Protein 6GN5 (pdb70)

Organism: Homo sapiens (NCBI:txid9606)

Foldseek 3Di:
DDPAAAWQFWDKFLAFLQVCCCPVHPDPVVVLCVVQQKAPDDKDDFDADDVQKTKMKWIKGQDCDPQFDRIWIKMKIKIWDNPADPRAKTKIKIKMQTDGGVCSQFKIKIKIWMWGGDDNRMIIIIIGMDIDTPHDDDDPVNVVVVVVVVVVVNVSSVVVVVSSNVVSCVVPPD

Solvent-accessible surface area: 10307 Å² total

InterPro domains:
  IPR004182 GRAM domain [PF02893] (72-176)
  IPR004182 GRAM domain [SM00568] (69-136)
  IPR011993 PH-like domain superfamily [G3DSA:2.30.29.30] (67-176)
  IPR031968 VASt domain [PF16016] (330-476)
  IPR031968 VASt domain [PS51778] (326-497)
  IPR051482 Cholesterol transport domain-containing protein [PTHR23319] (31-648)

Nearest PDB structures (foldseek):
  6gn5-assembly1_A  TM=1.006E+00  e=2.693E-31  Homo sapiens
  7azn-assembly1_A  TM=9.805E-01  e=1.374E-25  Mus musculus
  8axw-assembly1_A  TM=9.618E-01  e=3.777E-24  Mus musculus
  6gqf-assembly4_D  TM=9.276E-01  e=1.163E-16  Mus musculus
  6gqf-assembly3_C  TM=9.211E-01  e=2.554E-16  Mus musculus

B-factor: mean 24.44, std 9.9, range [10.21, 67.09]

Secondary structure (DSSP, 8-state):
--SSSEEEEEEEESS-S---HHHHSS----HHHHHTTEES---PPPEE-TTS-EEE--EEEEEEETTTEEEEEEEEEEEE-TT-BTTTEEEEEEEEEESSSTTTTTEEEEEEEEEEEEETTEEEEEEEEEEEESS---HHHHHHHHHHHHHHHHHHHHHHHHHHHHHHHHHHH-

Radius of gyration: 16.69 Å; Cα contacts (8 Å, |Δi|>4): 371; chains: 1; bounding box: 36×33×44 Å

Structure (mmCIF, N/CA/C/O backbone):
data_6GN5
#
_entry.id   6GN5
#
_cell.length_a   31.320
_cell.length_b   73.850
_cell.length_c   45.340
_cell.angle_alpha   90.000
_cell.angle_beta   99.310
_cell.angle_gamma   90.000
#
_symmetry.space_group_name_H-M   'P 1 21 1'
#
loop_
_entity.id
_entity.type
_entity.pdbx_description
1 polymer 'GRAM domain-containing protein 1C'
2 non-polymer (4S)-2-METHYL-2,4-PENTANEDIOL
3 water water
#
loop_
_atom_site.group_PDB
_atom_site.id
_atom_site.type_symbol
_atom_site.label_atom_id
_atom_site.label_alt_id
_atom_site.label_comp_id
_atom_site.label_asym_id
_atom_site.label_entity_id
_atom_site.label_seq_id
_atom_site.pdbx_PDB_ins_code
_atom_site.Cartn_x
_atom_site.Cartn_y
_atom_site.Cartn_z
_atom_site.occupancy
_atom_site.B_iso_or_equiv
_atom_site.auth_seq_id
_atom_site.auth_comp_id
_atom_site.auth_asym_id
_atom_site.auth_atom_id
_atom_site.pdbx_PDB_model_num
ATOM 1 N N . LYS A 1 11 ? 16.601 20.996 33.533 1.00 45.40 323 LYS A N 1
ATOM 2 C CA . LYS A 1 11 ? 15.577 20.013 33.202 1.00 46.39 323 LYS A CA 1
ATOM 3 C C . LYS A 1 11 ? 14.798 20.422 31.960 1.00 50.36 323 LYS A C 1
ATOM 4 O O . LYS A 1 11 ? 14.730 21.600 31.606 1.00 54.06 323 LYS A O 1
ATOM 10 N N . ASP A 1 12 ? 14.226 19.429 31.291 1.00 46.74 324 ASP A N 1
ATOM 11 C CA . ASP A 1 12 ? 13.189 19.641 30.296 1.00 46.28 324 ASP A CA 1
ATOM 12 C C . ASP A 1 12 ? 12.029 18.707 30.619 1.00 44.49 324 ASP A C 1
ATOM 13 O O . ASP A 1 12 ? 12.049 17.980 31.617 1.00 44.73 324 ASP A O 1
ATOM 18 N N . LEU A 1 13 ? 11.008 18.726 29.768 1.00 48.84 325 LEU A N 1
ATOM 19 C CA . LEU A 1 13 ? 9.800 17.975 30.076 1.00 43.73 325 LEU A CA 1
ATOM 20 C C . LEU A 1 13 ? 10.030 16.468 30.031 1.00 44.92 325 LEU A C 1
ATOM 21 O O . LEU A 1 13 ? 9.224 15.708 30.581 1.00 43.93 325 LEU A O 1
ATOM 26 N N . HIS A 1 14 ? 11.130 16.023 29.421 1.00 36.27 326 HIS A N 1
ATOM 27 C CA . HIS A 1 14 ? 11.429 14.602 29.328 1.00 30.86 326 HIS A CA 1
ATOM 28 C C . HIS A 1 14 ? 12.158 14.065 30.558 1.00 34.85 326 HIS A C 1
ATOM 29 O O . HIS A 1 14 ? 11.908 12.928 30.972 1.00 38.40 326 HIS A O 1
ATOM 36 N N . GLY A 1 15 ? 13.045 14.850 31.160 1.00 31.34 327 GLY A N 1
ATOM 37 C CA . GLY A 1 15 ? 13.747 14.390 32.345 1.00 35.35 327 GLY A CA 1
ATOM 38 C C . GLY A 1 15 ? 14.871 15.340 32.711 1.00 37.87 327 GLY A C 1
ATOM 39 O O . GLY A 1 15 ? 14.861 16.512 32.326 1.00 38.25 327 GLY A O 1
ATOM 40 N N . ARG A 1 16 ? 15.840 14.817 33.462 1.00 23.00 328 ARG A N 1
ATOM 41 C CA . ARG A 1 16 ? 16.969 15.644 33.853 1.00 24.35 328 ARG A CA 1
ATOM 42 C C . ARG A 1 16 ? 17.842 15.903 32.640 1.00 23.25 328 ARG A C 1
ATOM 43 O O . ARG A 1 16 ? 18.217 14.970 31.924 1.00 21.22 328 ARG A O 1
ATOM 51 N N . LEU A 1 17 ? 18.161 17.170 32.408 1.00 21.16 329 LEU A N 1
ATOM 52 C CA . LEU A 1 17 ? 18.990 17.580 31.289 1.00 19.91 329 LEU A CA 1
ATOM 53 C C . LEU A 1 17 ? 20.435 17.493 31.758 1.00 27.00 329 LEU A C 1
ATOM 54 O O . LEU A 1 17 ? 20.844 18.221 32.667 1.00 28.66 329 LEU A O 1
ATOM 59 N N . PHE A 1 18 ? 21.196 16.569 31.181 1.00 16.20 330 PHE A N 1
ATOM 60 C CA . PHE A 1 18 ? 22.583 16.399 31.588 1.00 18.79 330 PHE A CA 1
ATOM 61 C C . PHE A 1 18 ? 23.568 17.107 30.670 1.00 18.68 330 PHE A C 1
ATOM 62 O O . PHE A 1 18 ? 24.630 17.542 31.134 1.00 18.42 330 PHE A O 1
ATOM 70 N N . ILE A 1 19 ? 23.250 17.228 29.382 1.00 16.58 331 ILE A N 1
ATOM 71 C CA . ILE A 1 19 ? 24.122 17.870 28.407 1.00 15.32 331 ILE A CA 1
ATOM 72 C C . ILE A 1 19 ? 23.274 18.800 27.559 1.00 15.51 331 ILE A C 1
ATOM 73 O O . ILE A 1 19 ? 22.193 18.420 27.093 1.00 14.97 331 ILE A O 1
ATOM 78 N N . ASN A 1 20 ? 23.769 20.024 27.355 1.00 15.33 332 ASN A N 1
ATOM 79 C CA . ASN A 1 20 ? 23.149 20.970 26.436 1.00 15.25 332 ASN A CA 1
ATOM 80 C C . ASN A 1 20 ? 24.280 21.901 26.008 1.00 18.54 332 ASN A C 1
ATOM 81 O O . ASN A 1 20 ? 24.518 22.935 26.635 1.00 19.63 332 ASN A O 1
ATOM 86 N N . ARG A 1 21 ? 25.002 21.496 24.967 1.00 14.80 333 ARG A N 1
ATOM 87 C CA . ARG A 1 21 ? 26.272 22.136 24.673 1.00 14.70 333 ARG A CA 1
ATOM 88 C C . ARG A 1 21 ? 26.525 22.162 23.172 1.00 16.48 333 ARG A C 1
ATOM 89 O O . ARG A 1 21 ? 26.245 21.185 22.464 1.00 15.92 333 ARG A O 1
ATOM 97 N N . ILE A 1 22 ? 27.074 23.286 22.701 1.00 15.25 334 ILE A N 1
ATOM 98 C CA . ILE A 1 22 ? 27.573 23.421 21.334 1.00 15.84 334 ILE A CA 1
ATOM 99 C C . ILE A 1 22 ? 28.948 22.774 21.234 1.00 16.07 334 ILE A C 1
ATOM 100 O O . ILE A 1 22 ? 29.849 23.062 22.037 1.00 17.09 334 ILE A O 1
ATOM 105 N N . PHE A 1 23 ? 29.116 21.894 20.245 1.00 14.21 335 PHE A N 1
ATOM 106 C CA . PHE A 1 23 ? 30.392 21.270 19.939 1.00 16.31 335 PHE A CA 1
ATOM 107 C C . PHE A 1 23 ? 30.773 21.603 18.509 1.00 15.20 335 PHE A C 1
ATOM 108 O O . PHE A 1 23 ? 29.921 21.587 17.611 1.00 15.57 335 PHE A O 1
ATOM 116 N N . HIS A 1 24 ? 32.061 21.870 18.288 1.00 16.07 336 HIS A N 1
ATOM 117 C CA . HIS A 1 24 ? 32.568 22.143 16.942 1.00 16.17 336 HIS A CA 1
ATOM 118 C C . HIS A 1 24 ? 32.852 20.832 16.202 1.00 16.77 336 HIS A C 1
ATOM 119 O O . HIS A 1 24 ? 33.956 20.545 15.735 1.00 16.72 336 HIS A O 1
ATOM 126 N N . ILE A 1 25 ? 31.798 20.024 16.128 1.00 15.79 337 ILE A N 1
ATOM 127 C CA . ILE A 1 25 ? 31.759 18.750 15.424 1.00 15.38 337 ILE A CA 1
ATOM 128 C C . ILE A 1 25 ? 30.479 18.796 14.598 1.00 13.51 337 ILE A C 1
ATOM 129 O O . ILE A 1 25 ? 29.454 19.281 15.087 1.00 15.07 337 ILE A O 1
ATOM 134 N N . SER A 1 26 ? 30.520 18.329 13.354 1.00 15.65 338 SER A N 1
ATOM 135 C CA . SER A 1 26 ? 29.299 18.374 12.556 1.00 15.11 338 SER A CA 1
ATOM 136 C C . SER A 1 26 ? 28.241 17.435 13.131 1.00 14.68 338 SER A C 1
ATOM 137 O O . SER A 1 26 ? 28.544 1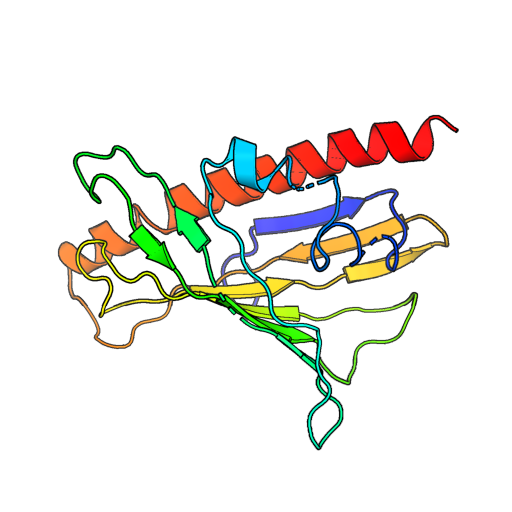6.471 13.841 1.00 15.07 338 SER A O 1
ATOM 140 N N . ALA A 1 27 ? 26.977 17.735 12.821 1.00 14.66 339 ALA A N 1
ATOM 141 C CA . ALA A 1 27 ? 25.891 16.862 13.270 1.00 14.45 339 ALA A CA 1
ATOM 142 C C . ALA A 1 27 ? 26.103 15.412 12.838 1.00 15.33 339 ALA A C 1
ATOM 143 O O . ALA A 1 27 ? 25.904 14.481 13.638 1.00 14.26 339 ALA A O 1
ATOM 145 N N . ASP A 1 28 ? 26.484 15.195 11.569 1.00 15.36 340 ASP A N 1
ATOM 146 C CA . ASP A 1 28 ? 26.689 13.828 11.082 1.00 15.32 340 ASP A CA 1
ATOM 147 C C . ASP A 1 28 ? 27.849 13.153 11.802 1.00 15.75 340 ASP A C 1
ATOM 148 O O . ASP A 1 28 ? 27.786 11.958 12.129 1.00 15.90 340 ASP A O 1
ATOM 153 N N . ARG A 1 29 ? 28.937 13.886 12.036 1.00 13.64 341 ARG A N 1
ATOM 154 C CA A ARG A 1 29 ? 30.060 13.293 12.750 0.58 14.07 341 ARG A CA 1
ATOM 155 C CA B ARG A 1 29 ? 30.065 13.307 12.755 0.42 14.11 341 ARG A CA 1
ATOM 156 C C . ARG A 1 29 ? 29.686 12.966 14.193 1.00 13.93 341 ARG A C 1
ATOM 157 O O . ARG A 1 29 ? 30.121 11.943 14.730 1.00 14.99 341 ARG A O 1
ATOM 180 N N . PHE A 1 31 ? 26.718 12.080 15.285 1.00 13.28 343 PHE A N 1
ATOM 181 C CA . PHE A 1 31 ? 25.979 10.821 15.253 1.00 13.44 343 PHE A CA 1
ATOM 182 C C . PHE A 1 31 ? 26.922 9.639 15.123 1.00 13.33 343 PHE A C 1
ATOM 183 O O . PHE A 1 31 ? 26.756 8.629 15.821 1.00 14.32 343 PHE A O 1
ATOM 191 N N . GLU A 1 32 ? 27.906 9.744 14.236 1.00 14.19 344 GLU A N 1
ATOM 192 C CA A GLU A 1 32 ? 28.858 8.653 14.046 0.55 15.06 344 GLU A CA 1
ATOM 193 C CA B GLU A 1 32 ? 28.849 8.647 14.050 0.45 15.09 344 GLU A CA 1
ATOM 194 C C . GLU A 1 32 ? 29.641 8.373 15.321 1.00 14.03 344 GLU A C 1
ATOM 195 O O . GLU A 1 32 ? 29.891 7.208 15.665 1.00 15.85 344 GLU A O 1
ATOM 206 N N . LEU A 1 33 ? 30.057 9.427 16.029 1.00 13.16 345 LEU A N 1
ATOM 207 C CA . LEU A 1 33 ? 30.832 9.235 17.250 1.00 14.15 345 LEU A CA 1
ATOM 208 C C . LEU A 1 33 ? 30.038 8.439 18.274 1.00 13.52 345 LEU A C 1
ATOM 209 O O . LEU A 1 33 ? 30.566 7.524 18.916 1.00 14.34 345 LEU A O 1
ATOM 214 N N . LEU A 1 34 ? 28.765 8.794 18.467 1.00 13.39 346 LEU A N 1
ATOM 215 C CA . LEU A 1 34 ? 28.009 8.245 19.587 1.00 13.67 346 LEU A CA 1
ATOM 216 C C . LEU A 1 34 ? 27.232 6.978 19.259 1.00 14.06 346 LEU A C 1
ATOM 217 O O . LEU A 1 34 ? 26.958 6.189 20.178 1.00 15.20 346 LEU A O 1
ATOM 222 N N . PHE A 1 35 ? 26.863 6.768 17.990 1.00 12.60 347 PHE A N 1
ATOM 223 C CA . PHE A 1 35 ? 25.849 5.777 17.630 1.00 13.96 347 PHE A CA 1
ATOM 224 C C . PHE A 1 35 ? 26.342 4.768 16.600 1.00 15.16 347 PHE A C 1
ATOM 225 O O . PHE A 1 35 ? 25.534 4.073 15.981 1.00 15.10 347 PHE A O 1
ATOM 233 N N . THR A 1 36 ? 27.654 4.682 16.394 1.00 14.97 348 THR A N 1
ATOM 234 C CA . THR A 1 36 ? 28.261 3.609 15.623 1.00 16.80 348 THR A CA 1
ATOM 235 C C . THR A 1 36 ? 29.419 3.075 16.453 1.00 17.77 348 THR A C 1
ATOM 236 O O . THR A 1 36 ? 29.728 3.600 17.526 1.00 19.88 348 THR A O 1
ATOM 240 N N . SER A 1 37 ? 30.079 2.033 15.950 1.00 19.59 349 SER A N 1
ATOM 241 C CA . SER A 1 37 ? 31.210 1.429 16.654 1.00 20.39 349 SER A CA 1
ATOM 242 C C . SER A 1 37 ? 32.493 2.213 16.365 1.00 20.84 349 SER A C 1
ATOM 243 O O . SER A 1 37 ? 33.442 1.726 15.750 1.00 23.01 349 SER A O 1
ATOM 246 N N . SER A 1 38 ? 32.497 3.460 16.821 1.00 17.85 350 SER A N 1
ATOM 247 C CA . SER A 1 38 ? 33.565 4.406 16.534 1.00 16.79 350 SER A CA 1
ATOM 248 C C . SER A 1 38 ? 34.759 4.192 17.466 1.00 14.88 350 SER A C 1
ATOM 249 O O . SER A 1 38 ? 34.657 3.585 18.540 1.00 15.85 350 SER A O 1
ATOM 252 N N . ARG A 1 39 ? 35.914 4.723 17.030 1.00 15.97 351 ARG A N 1
ATOM 253 C CA . ARG A 1 39 ? 37.086 4.777 17.896 1.00 15.92 351 ARG A CA 1
ATOM 254 C C . ARG A 1 39 ? 36.751 5.481 19.200 1.00 15.29 351 ARG A C 1
ATOM 255 O O . ARG A 1 39 ? 37.080 4.991 20.287 1.00 16.59 351 ARG A O 1
ATOM 263 N N . PHE A 1 40 ? 36.054 6.617 19.104 1.00 15.11 352 PHE A N 1
ATOM 264 C CA . PHE A 1 40 ? 35.650 7.359 20.290 1.00 15.42 352 PHE A CA 1
ATOM 265 C C . PHE A 1 40 ? 34.866 6.482 21.255 1.00 15.01 352 PHE A C 1
ATOM 266 O O . PHE A 1 40 ? 35.107 6.508 22.468 1.00 15.23 352 PHE A O 1
ATOM 287 N N . GLN A 1 42 ? 34.716 3.118 21.398 1.00 17.62 354 GLN A N 1
ATOM 288 C CA . GLN A 1 42 ? 35.548 2.045 21.930 1.00 18.31 354 GLN A CA 1
ATOM 289 C C . GLN A 1 42 ? 36.356 2.539 23.125 1.00 20.46 354 GLN A C 1
ATOM 290 O O . GLN A 1 42 ? 36.388 1.903 24.184 1.00 21.18 354 GLN A O 1
ATOM 296 N N . LYS A 1 43 ? 36.981 3.703 22.980 1.00 17.89 355 LYS A N 1
ATOM 297 C CA A LYS A 1 43 ? 37.780 4.246 24.070 0.45 18.29 355 LYS A CA 1
ATOM 298 C CA B LYS A 1 43 ? 37.781 4.275 24.058 0.55 18.31 355 LYS A CA 1
ATOM 299 C C . LYS A 1 43 ? 36.904 4.682 25.239 1.00 17.37 355 LYS A C 1
ATOM 300 O O . LYS A 1 43 ? 37.248 4.431 26.398 1.00 17.51 355 LYS A O 1
ATOM 311 N N . PHE A 1 44 ? 35.760 5.311 24.960 1.00 15.89 356 PHE A N 1
ATOM 312 C CA . PHE A 1 44 ? 34.890 5.773 26.036 1.00 17.07 356 PHE A CA 1
ATOM 313 C C . PHE A 1 44 ? 34.317 4.604 26.830 1.00 16.82 356 PHE A C 1
ATOM 314 O O . PHE A 1 44 ? 34.361 4.602 28.066 1.00 17.38 356 PHE A O 1
ATOM 322 N N . ALA A 1 45 ? 33.801 3.590 26.137 1.00 17.12 357 ALA A N 1
ATOM 323 C CA . ALA A 1 45 ? 33.236 2.438 26.838 1.00 19.20 357 ALA A CA 1
ATOM 324 C C . ALA A 1 45 ? 34.288 1.769 27.713 1.00 17.58 357 ALA A C 1
ATOM 325 O O . ALA A 1 45 ? 34.047 1.497 28.895 1.00 19.56 357 ALA A O 1
ATOM 327 N N . SER A 1 46 ? 35.482 1.529 27.155 1.00 18.60 358 SER A N 1
ATOM 328 C CA . SER A 1 46 ? 36.547 0.914 27.939 1.00 21.03 358 SER A CA 1
ATOM 329 C C . SER A 1 46 ? 36.889 1.746 29.172 1.00 21.56 358 SER A C 1
ATOM 330 O O . SER A 1 46 ? 37.110 1.199 30.258 1.00 22.08 358 SER A O 1
ATOM 333 N N . SER A 1 47 ? 36.925 3.075 29.030 1.00 18.89 359 SER A N 1
ATOM 334 C CA . SER A 1 47 ? 37.264 3.934 30.158 1.00 18.91 359 SER A CA 1
ATOM 335 C C . SER A 1 47 ? 36.210 3.894 31.256 1.00 19.95 359 SER A C 1
ATOM 336 O O . SER A 1 47 ? 36.530 4.168 32.418 1.00 22.82 359 SER A O 1
ATOM 339 N N . ARG A 1 48 ? 34.949 3.604 30.906 1.00 19.34 360 ARG A N 1
ATOM 340 C CA . ARG A 1 48 ? 33.867 3.452 31.874 1.00 21.37 360 ARG A CA 1
ATOM 341 C C . ARG A 1 48 ? 33.727 2.021 32.372 1.00 22.55 360 ARG A C 1
ATOM 342 O O . ARG A 1 48 ? 32.753 1.721 33.076 1.00 22.81 360 ARG A O 1
ATOM 350 N N . ASN A 1 49 ? 34.652 1.130 32.007 1.00 21.45 361 ASN A N 1
ATOM 351 C CA . ASN A 1 49 ? 34.597 -0.277 32.423 1.00 20.35 361 ASN A CA 1
ATOM 352 C C . ASN A 1 49 ? 33.341 -0.973 31.906 1.00 25.37 361 ASN A C 1
ATOM 353 O O . ASN A 1 49 ? 32.767 -1.830 32.58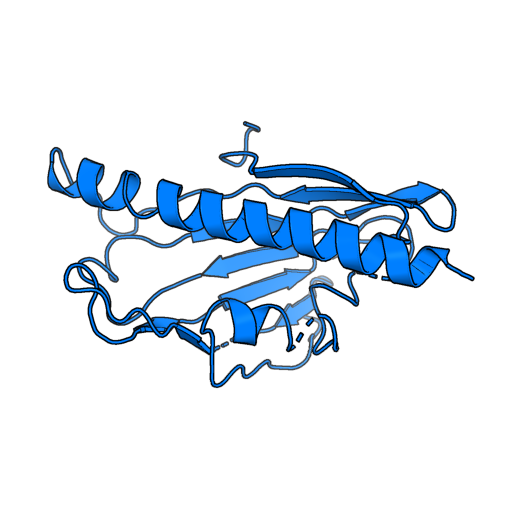1 1.00 26.43 361 ASN A O 1
ATOM 358 N N . ILE A 1 50 ? 32.909 -0.583 30.711 1.00 20.13 362 ILE A N 1
ATOM 359 C CA . ILE A 1 50 ? 31.862 -1.261 29.958 1.00 20.38 362 ILE A CA 1
ATOM 360 C C . ILE A 1 50 ? 32.560 -2.194 28.978 1.00 22.83 362 ILE A C 1
ATOM 361 O O . ILE A 1 50 ? 33.395 -1.750 28.179 1.00 24.94 362 ILE A O 1
ATOM 366 N N . ILE A 1 51 ? 32.247 -3.492 29.048 1.00 21.05 363 ILE A N 1
ATOM 367 C CA . ILE A 1 51 ? 32.941 -4.524 28.286 1.00 20.41 363 ILE A CA 1
ATOM 368 C C . ILE A 1 51 ? 31.929 -5.360 27.510 1.00 19.17 363 ILE A C 1
ATOM 369 O O . ILE A 1 51 ? 30.729 -5.329 27.778 1.00 17.66 363 ILE A O 1
ATOM 374 N N . ASP A 1 52 ? 32.439 -6.136 26.548 1.00 19.26 364 ASP A N 1
ATOM 375 C CA . ASP A 1 52 ? 31.632 -7.061 25.751 1.00 18.43 364 ASP A CA 1
ATOM 376 C C . ASP A 1 52 ? 30.482 -6.353 25.037 1.00 19.65 364 ASP A C 1
ATOM 377 O O . ASP A 1 52 ? 29.350 -6.839 25.005 1.00 19.25 364 ASP A O 1
ATOM 382 N N . VAL A 1 53 ? 30.780 -5.193 24.447 1.00 19.16 365 VAL A N 1
ATOM 383 C CA . VAL A 1 53 ? 29.749 -4.449 23.729 1.00 21.06 365 VAL A CA 1
ATOM 384 C C . VAL A 1 53 ? 29.399 -5.177 22.440 1.00 19.68 365 VAL A C 1
ATOM 385 O O . VAL A 1 53 ? 30.279 -5.504 21.630 1.00 20.82 365 VAL A O 1
ATOM 389 N N . VAL A 1 54 ? 28.113 -5.429 22.240 1.00 18.57 366 VAL A N 1
ATOM 390 C CA . VAL A 1 54 ? 27.588 -6.047 21.030 1.00 17.04 366 VAL A CA 1
ATOM 391 C C . VAL A 1 54 ? 26.406 -5.213 20.567 1.00 18.66 366 VAL A C 1
ATOM 392 O O . VAL A 1 54 ? 25.504 -4.924 21.358 1.00 18.42 366 VAL A O 1
ATOM 396 N N . SER A 1 55 ? 26.394 -4.841 19.290 1.00 21.58 367 SER A N 1
ATOM 397 C CA . SER A 1 55 ? 25.311 -4.038 18.737 1.00 22.16 367 SER A CA 1
ATOM 398 C C . SER A 1 55 ? 24.779 -4.702 17.476 1.00 26.68 367 SER A C 1
ATOM 399 O O . SER A 1 55 ? 25.561 -5.198 16.655 1.00 27.71 367 SER A O 1
ATOM 402 N N . THR A 1 56 ? 23.454 -4.743 17.336 1.00 24.35 368 THR A N 1
ATOM 403 C CA . THR A 1 56 ? 22.851 -5.123 16.065 1.00 24.70 368 THR A CA 1
ATOM 404 C C . THR A 1 56 ? 22.934 -3.944 15.098 1.00 22.65 368 THR A C 1
ATOM 405 O O . THR A 1 56 ? 23.141 -2.801 15.512 1.00 21.24 368 THR A O 1
ATOM 409 N N . PRO A 1 57 ? 22.812 -4.187 13.797 1.00 23.45 369 PRO A N 1
ATOM 410 C CA . PRO A 1 57 ? 22.856 -3.073 12.850 1.00 21.91 369 PRO A CA 1
ATOM 411 C C . PRO A 1 57 ? 21.618 -2.208 13.001 1.00 18.04 369 PRO A C 1
ATOM 412 O O . PRO A 1 57 ? 20.531 -2.695 13.328 1.00 22.24 369 PRO A O 1
ATOM 416 N N . TRP A 1 58 ? 21.787 -0.915 12.742 1.00 18.87 370 TRP A N 1
ATOM 417 C CA . TRP A 1 58 ? 20.627 -0.039 12.639 1.00 19.01 370 TRP A CA 1
ATOM 418 C C . TRP A 1 58 ? 19.733 -0.554 11.519 1.00 22.21 370 TRP A C 1
ATOM 419 O O . TRP A 1 58 ? 20.176 -0.668 10.370 1.00 20.78 370 TRP A O 1
ATOM 430 N N . THR A 1 59 ? 18.480 -0.850 11.848 1.00 19.42 371 THR A N 1
ATOM 431 C CA . THR A 1 59 ? 17.571 -1.532 10.935 1.00 22.52 371 THR A CA 1
ATOM 432 C C . THR A 1 59 ? 16.255 -0.776 10.861 1.00 21.62 371 THR A C 1
ATOM 433 O O . THR A 1 59 ? 15.647 -0.472 11.894 1.00 22.71 371 THR A O 1
ATOM 437 N N . ALA A 1 60 ? 15.807 -0.492 9.644 1.00 21.98 372 ALA A N 1
ATOM 438 C CA . ALA A 1 60 ? 14.552 0.220 9.462 1.00 21.13 372 ALA A CA 1
ATOM 439 C C . ALA A 1 60 ? 13.366 -0.676 9.786 1.00 26.65 372 ALA A C 1
ATOM 440 O O . ALA A 1 60 ? 13.355 -1.871 9.469 1.00 30.88 372 ALA A O 1
ATOM 442 N N . GLU A 1 61 ? 12.365 -0.093 10.424 1.00 26.29 373 GLU A N 1
ATOM 443 C CA . GLU A 1 61 ? 11.075 -0.739 10.585 1.00 29.22 373 GLU A CA 1
ATOM 444 C C . GLU A 1 61 ? 10.036 -0.038 9.717 1.00 34.56 373 GLU A C 1
ATOM 445 O O . GLU A 1 61 ? 10.310 0.979 9.071 1.00 33.21 373 GLU A O 1
ATOM 451 N N A LEU A 1 62 ? 8.859 -0.662 9.679 0.44 35.84 374 LEU A N 1
ATOM 452 N N B LEU A 1 62 ? 8.810 -0.566 9.722 0.56 35.84 374 LEU A N 1
ATOM 453 C CA A LEU A 1 62 ? 7.694 -0.073 9.043 0.44 40.23 374 LEU A CA 1
ATOM 454 C CA B LEU A 1 62 ? 7.818 -0.191 8.710 0.56 39.66 374 LEU A CA 1
ATOM 455 C C A LEU A 1 62 ? 7.343 1.222 9.754 0.44 37.52 374 LEU A C 1
ATOM 456 C C B LEU A 1 62 ? 7.614 1.322 8.587 0.56 38.16 374 LEU A C 1
ATOM 457 O O A LEU A 1 62 ? 7.199 1.257 10.978 0.44 40.31 374 LEU A O 1
ATOM 458 O O B LEU A 1 62 ? 7.610 1.867 7.477 0.56 39.14 374 LEU A O 1
ATOM 467 N N A GLY A 1 63 ? 7.202 2.292 8.978 0.44 36.85 375 GLY A N 1
ATOM 468 N N B GLY A 1 63 ? 7.436 2.019 9.710 0.56 35.49 375 GLY A N 1
ATOM 469 C CA A GLY A 1 63 ? 7.039 3.625 9.502 0.44 38.87 375 GLY A CA 1
ATOM 470 C CA B GLY A 1 63 ? 7.087 3.433 9.652 0.56 38.92 375 GLY A CA 1
ATOM 471 C C A GLY A 1 63 ? 8.259 4.496 9.304 0.44 33.98 375 GLY A C 1
ATOM 472 C C B GLY A 1 63 ? 8.222 4.395 9.347 0.56 34.04 375 GLY A C 1
ATOM 473 O O A GLY A 1 63 ? 8.120 5.717 9.171 0.44 34.97 375 GLY A O 1
ATOM 474 O O B GLY A 1 63 ? 7.977 5.593 9.185 0.56 35.30 375 GLY A O 1
ATOM 475 N N . GLY A 1 64 ? 9.453 3.903 9.275 1.00 29.16 376 GLY A N 1
ATOM 476 C CA . GLY A 1 64 ? 10.634 4.690 8.992 1.00 24.17 376 GLY A CA 1
ATOM 477 C C . GLY A 1 64 ? 11.579 4.916 10.158 1.00 20.85 376 GLY A C 1
ATOM 478 O O . GLY A 1 64 ? 12.671 5.459 9.939 1.00 22.32 376 GLY A O 1
ATOM 479 N N . ASP A 1 65 ? 11.207 4.547 11.378 1.00 20.06 377 ASP A N 1
ATOM 480 C CA . ASP A 1 65 ? 12.190 4.596 12.448 1.00 16.96 377 ASP A CA 1
ATOM 481 C C . ASP A 1 65 ? 13.248 3.528 12.201 1.00 19.16 377 ASP A C 1
ATOM 482 O O . ASP A 1 65 ? 13.019 2.542 11.490 1.00 18.39 377 ASP A O 1
ATOM 487 N N . GLN A 1 66 ? 14.434 3.739 12.763 1.00 13.99 378 GLN A N 1
ATOM 488 C CA . GLN A 1 66 ? 15.498 2.747 12.689 1.00 15.95 378 GLN A CA 1
ATOM 489 C C . GLN A 1 66 ? 15.829 2.284 14.100 1.00 13.99 378 GLN A C 1
ATOM 490 O O . GLN A 1 66 ? 15.868 3.095 15.024 1.00 15.66 378 GLN A O 1
ATOM 496 N N . LEU A 1 67 ? 16.030 0.982 14.272 1.00 15.02 379 LEU A N 1
ATOM 497 C CA . LEU A 1 67 ? 16.190 0.394 15.595 1.00 15.38 379 LEU A CA 1
ATOM 498 C C . LEU A 1 67 ? 17.507 -0.352 15.682 1.00 17.02 379 LEU A C 1
ATOM 499 O O . LEU A 1 67 ? 17.981 -0.915 14.696 1.00 17.59 379 LEU A O 1
ATOM 504 N N . ARG A 1 68 ? 18.094 -0.379 16.876 1.00 15.48 380 ARG A N 1
ATOM 505 C CA . ARG A 1 68 ? 19.119 -1.373 17.148 1.00 18.08 380 ARG A CA 1
ATOM 506 C C . ARG A 1 68 ? 19.134 -1.686 18.632 1.00 19.23 380 ARG A C 1
ATOM 507 O O . ARG A 1 68 ? 18.628 -0.925 19.461 1.00 18.00 380 ARG A O 1
ATOM 515 N N . THR A 1 69 ? 19.694 -2.841 18.947 1.00 19.85 381 THR A N 1
ATOM 516 C CA . THR A 1 69 ? 19.825 -3.306 20.316 1.00 19.48 381 THR A CA 1
ATOM 517 C C . THR A 1 69 ? 21.304 -3.463 20.626 1.00 18.11 381 THR A C 1
ATOM 518 O O . THR A 1 69 ? 22.077 -3.947 19.788 1.00 21.54 381 THR A O 1
ATOM 530 N N . THR A 1 71 ? 23.949 -4.911 23.786 1.00 16.42 383 THR A N 1
ATOM 531 C CA . THR A 1 71 ? 24.170 -5.500 25.096 1.00 17.62 383 THR A CA 1
ATOM 532 C C . THR A 1 71 ? 25.614 -5.261 25.503 1.00 15.28 383 THR A C 1
ATOM 533 O O . THR A 1 71 ? 26.499 -5.087 24.656 1.00 15.30 383 THR A O 1
ATOM 537 N N . TYR A 1 72 ? 25.842 -5.217 26.808 1.00 15.70 384 TYR A N 1
ATOM 538 C CA . TYR A 1 72 ? 27.185 -5.037 27.337 1.00 15.73 384 TYR A CA 1
ATOM 539 C C . TYR A 1 72 ? 27.171 -5.428 28.804 1.00 15.46 384 TYR A C 1
ATOM 540 O O . TYR A 1 72 ? 26.112 -5.667 29.393 1.00 15.13 384 TYR A O 1
ATOM 549 N N . THR A 1 73 ? 28.364 -5.510 29.383 1.00 16.66 385 THR A N 1
ATOM 550 C CA . THR A 1 73 ? 28.538 -5.783 30.800 1.00 15.59 385 THR A CA 1
ATOM 551 C C . THR A 1 73 ? 29.218 -4.589 31.446 1.00 17.08 385 THR A C 1
ATOM 552 O O . THR A 1 73 ? 30.246 -4.118 30.953 1.00 18.00 385 THR A O 1
ATOM 556 N N . ILE A 1 74 ? 28.639 -4.093 32.533 1.00 16.98 386 ILE A N 1
ATOM 557 C CA . ILE A 1 74 ? 29.208 -2.986 33.292 1.00 18.81 386 ILE A CA 1
ATOM 558 C C . ILE A 1 74 ? 29.963 -3.580 34.470 1.00 21.94 386 ILE A C 1
ATOM 559 O O . ILE A 1 74 ? 29.363 -4.241 35.326 1.00 20.20 386 ILE A O 1
ATOM 564 N N . VAL A 1 75 ? 31.271 -3.346 34.526 1.00 21.40 387 VAL A N 1
ATOM 565 C CA . VAL A 1 75 ? 32.094 -3.837 35.627 1.00 24.41 387 VAL A CA 1
ATOM 566 C C . VAL A 1 75 ? 32.019 -2.806 36.744 1.00 26.71 387 VAL A C 1
ATOM 567 O O . VAL A 1 75 ? 32.505 -1.682 36.601 1.00 35.43 387 VAL A O 1
ATOM 571 N N . LEU A 1 76 ? 31.401 -3.190 37.856 1.00 25.96 388 LEU A N 1
ATOM 572 C CA . LEU A 1 76 ? 31.085 -2.287 38.952 1.00 27.79 388 LEU A CA 1
ATOM 573 C C . LEU A 1 76 ? 32.076 -2.377 40.103 1.00 35.06 388 LEU A C 1
ATOM 574 O O . LEU A 1 76 ? 32.442 -1.345 40.673 1.00 38.00 388 LEU A O 1
ATOM 579 N N . ASN A 1 77 ? 32.507 -3.590 40.461 1.00 33.95 389 ASN A N 1
ATOM 580 C CA . ASN A 1 77 ? 33.415 -3.808 41.595 1.00 37.30 389 ASN A CA 1
ATOM 581 C C . ASN A 1 77 ? 32.924 -3.103 42.858 1.00 45.28 389 ASN A C 1
ATOM 582 O O . ASN A 1 77 ? 33.718 -2.656 43.689 1.00 48.50 389 ASN A O 1
ATOM 587 N N . SER A 1 78 ? 31.609 -2.997 43.008 1.00 39.48 390 SER A N 1
ATOM 588 C CA . SER A 1 78 ? 31.041 -2.217 44.088 1.00 42.80 390 SER A CA 1
ATOM 589 C C . SER A 1 78 ? 30.463 -3.129 45.159 1.00 52.87 390 SER A C 1
ATOM 590 O O . SER A 1 78 ? 29.877 -4.171 44.840 1.00 51.31 390 SER A O 1
ATOM 593 N N . PRO A 1 79 ? 30.625 -2.777 46.436 1.00 59.80 391 PRO A N 1
ATOM 594 C CA . PRO A 1 79 ? 29.964 -3.552 47.494 1.00 58.01 391 PRO A CA 1
ATOM 595 C C . PRO A 1 79 ? 28.477 -3.278 47.585 1.00 57.20 391 PRO A C 1
ATOM 596 O O . PRO A 1 79 ? 27.759 -4.046 48.238 1.00 57.31 391 PRO A O 1
ATOM 600 N N . LEU A 1 80 ? 27.996 -2.210 46.949 1.00 51.89 392 LEU A N 1
ATOM 601 C CA . LEU A 1 80 ? 26.581 -1.866 46.939 1.00 54.89 392 LEU A CA 1
ATOM 602 C C . LEU A 1 80 ? 25.827 -2.549 45.803 1.00 48.43 392 LEU A C 1
ATOM 603 O O . LEU A 1 80 ? 24.712 -3.042 46.010 1.00 52.45 392 LEU A O 1
ATOM 608 N N . THR A 1 81 ? 26.415 -2.599 44.606 1.00 51.70 393 THR A N 1
ATOM 609 C CA . THR A 1 81 ? 25.717 -3.089 43.425 1.00 41.65 393 THR A CA 1
ATOM 610 C C . THR A 1 81 ? 26.267 -4.395 42.869 1.00 40.72 393 THR A C 1
ATOM 611 O O . THR A 1 81 ? 25.620 -4.990 41.998 1.00 32.15 393 THR A O 1
ATOM 615 N N . GLY A 1 82 ? 27.424 -4.853 43.332 1.00 34.98 394 GLY A N 1
ATOM 616 C CA . GLY A 1 82 ? 27.967 -6.139 42.937 1.00 34.00 394 GLY A CA 1
ATOM 617 C C . GLY A 1 82 ? 29.191 -5.995 42.047 1.00 27.70 394 GLY A C 1
ATOM 618 O O . GLY A 1 82 ? 29.641 -4.896 41.719 1.00 33.07 394 GLY A O 1
ATOM 619 N N . LYS A 1 83 ? 29.724 -7.158 41.657 1.00 28.76 395 LYS A N 1
ATOM 620 C CA . LYS A 1 83 ? 30.932 -7.204 40.839 1.00 29.56 395 LYS A CA 1
ATOM 621 C C . LYS A 1 83 ? 30.679 -6.633 39.449 1.00 27.80 395 LYS A C 1
ATOM 622 O O . LYS A 1 83 ? 31.461 -5.815 38.951 1.00 29.85 395 LYS A O 1
ATOM 628 N N . CYS A 1 84 ? 29.598 -7.061 38.802 1.00 24.49 396 CYS A N 1
ATOM 629 C CA A CYS A 1 84 ? 29.268 -6.626 37.451 0.37 23.22 396 CYS A CA 1
ATOM 630 C CA B CYS A 1 84 ? 29.250 -6.520 37.499 0.63 23.23 396 CYS A CA 1
ATOM 631 C C . CYS A 1 84 ? 27.764 -6.725 37.259 1.00 20.80 396 CYS A C 1
ATOM 632 O O . CYS A 1 84 ? 27.059 -7.356 38.051 1.00 22.19 396 CYS A O 1
ATOM 637 N N . THR A 1 85 ? 27.286 -6.150 36.159 1.00 18.18 397 THR A N 1
ATOM 638 C CA . THR A 1 85 ? 25.914 -6.383 35.737 1.00 16.71 397 THR A CA 1
ATOM 639 C C . THR A 1 85 ? 25.846 -6.415 34.223 1.00 17.41 397 THR A C 1
ATOM 640 O O . THR A 1 85 ? 26.474 -5.592 33.547 1.00 18.77 397 THR A O 1
ATOM 644 N N . ALA A 1 86 ? 25.067 -7.353 33.698 1.00 14.98 398 ALA A N 1
ATOM 645 C CA . ALA A 1 86 ? 24.689 -7.263 32.299 1.00 16.53 398 ALA A CA 1
ATOM 646 C C . ALA A 1 86 ? 23.687 -6.127 32.133 1.00 15.09 398 ALA A C 1
ATOM 647 O O . ALA A 1 86 ? 23.010 -5.715 33.087 1.00 15.61 398 ALA A O 1
ATOM 649 N N . ALA A 1 87 ? 23.600 -5.614 30.911 1.00 14.44 399 ALA A N 1
ATOM 650 C CA . ALA A 1 87 ? 22.671 -4.546 30.567 1.00 14.74 399 ALA A CA 1
ATOM 651 C C . ALA A 1 87 ? 22.241 -4.693 29.112 1.00 15.52 399 ALA A C 1
ATOM 652 O O . ALA A 1 87 ? 22.971 -5.241 28.277 1.00 15.49 399 ALA A O 1
ATOM 654 N N . THR A 1 88 ? 21.034 -4.221 28.820 1.00 15.53 400 THR A N 1
ATOM 655 C CA A THR A 1 88 ? 20.493 -4.181 27.464 0.72 14.73 400 THR A CA 1
ATOM 656 C CA B THR A 1 88 ? 20.546 -4.163 27.453 0.28 14.86 400 THR A CA 1
ATOM 657 C C . THR A 1 88 ? 20.066 -2.751 27.164 1.00 15.12 400 THR A C 1
ATOM 658 O O . THR A 1 88 ? 19.423 -2.108 28.003 1.00 16.37 400 THR A O 1
ATOM 665 N N . GLU A 1 89 ? 20.421 -2.252 25.988 1.00 14.76 401 GLU A N 1
ATOM 666 C CA . GLU A 1 89 ? 20.052 -0.907 25.568 1.00 15.45 401 GLU A CA 1
ATOM 667 C C . GLU A 1 89 ? 19.371 -0.991 24.214 1.00 16.22 401 GLU A C 1
ATOM 668 O O . GLU A 1 89 ? 19.993 -1.411 23.233 1.00 17.40 401 GLU A O 1
ATOM 674 N N . LYS A 1 90 ? 18.106 -0.605 24.152 1.00 15.05 402 LYS A N 1
ATOM 675 C CA . LYS A 1 90 ? 17.371 -0.562 22.899 1.00 14.97 402 LYS A CA 1
ATOM 676 C C . LYS A 1 90 ? 17.297 0.887 22.443 1.00 16.83 402 LYS A C 1
ATOM 677 O O . LYS A 1 90 ? 16.856 1.762 23.203 1.00 17.96 402 LYS A O 1
ATOM 683 N N . GLN A 1 91 ? 17.739 1.142 21.217 1.00 15.64 403 GLN A N 1
ATOM 684 C CA . GLN A 1 91 ? 17.820 2.493 20.677 1.00 16.10 403 GLN A CA 1
ATOM 685 C C . GLN A 1 91 ? 16.883 2.647 19.488 1.00 16.37 403 GLN A C 1
ATOM 686 O O . GLN A 1 91 ? 16.759 1.735 18.652 1.00 15.24 403 GLN A O 1
ATOM 692 N N . THR A 1 92 ? 16.237 3.806 19.403 1.00 13.72 404 THR A N 1
ATOM 693 C CA . THR A 1 92 ? 15.357 4.150 18.286 1.00 12.75 404 THR A CA 1
ATOM 694 C C . THR A 1 92 ? 15.824 5.471 17.698 1.00 13.16 404 THR A C 1
ATOM 695 O O . THR A 1 92 ? 15.823 6.495 18.393 1.00 13.38 404 THR A O 1
ATOM 699 N 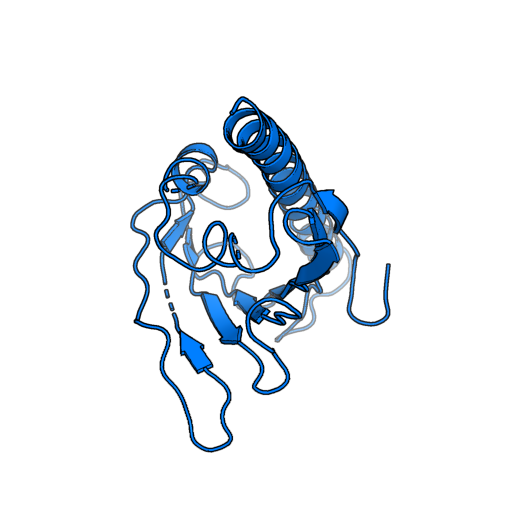N . LEU A 1 93 ? 16.217 5.453 16.426 1.00 12.71 405 LEU A N 1
ATOM 700 C CA . LEU A 1 93 ? 16.563 6.659 15.673 1.00 12.55 405 LEU A CA 1
ATOM 701 C C . LEU A 1 93 ? 15.290 7.104 14.965 1.00 13.85 405 LEU A C 1
ATOM 702 O O . LEU A 1 93 ? 14.772 6.390 14.093 1.00 14.59 405 LEU A O 1
ATOM 707 N N . TYR A 1 94 ? 14.750 8.249 15.380 1.00 13.10 406 TYR A N 1
ATOM 708 C CA . TYR A 1 94 ? 13.416 8.664 14.959 1.00 14.97 406 TYR A CA 1
ATOM 709 C C . TYR A 1 94 ? 13.385 9.029 13.478 1.00 16.13 406 TYR A C 1
ATOM 710 O O . TYR A 1 94 ? 14.304 9.669 12.956 1.00 15.41 406 TYR A O 1
ATOM 719 N N . LYS A 1 95 ? 12.284 8.648 12.811 1.00 17.04 407 LYS A N 1
ATOM 720 C CA . LYS A 1 95 ? 12.091 8.920 11.388 1.00 17.23 407 LYS A CA 1
ATOM 721 C C . LYS A 1 95 ? 12.105 10.409 11.065 1.00 19.66 407 LYS A C 1
ATOM 722 O O . LYS A 1 95 ? 12.353 10.771 9.905 1.00 25.72 407 LYS A O 1
ATOM 728 N N . GLU A 1 96 ? 11.848 11.275 12.058 1.00 18.07 408 GLU A N 1
ATOM 729 C CA . GLU A 1 96 ? 11.903 12.722 11.867 1.00 20.63 408 GLU A CA 1
ATOM 730 C C . GLU A 1 96 ? 13.328 13.238 11.724 1.00 21.23 408 GLU A C 1
ATOM 731 O O . GLU A 1 96 ? 13.510 14.416 11.388 1.00 22.75 408 GLU A O 1
ATOM 737 N N . SER A 1 97 ? 14.329 12.400 11.989 1.00 17.18 409 SER A N 1
ATOM 738 C CA . SER A 1 97 ? 15.723 12.786 11.817 1.00 18.03 409 SER A CA 1
ATOM 739 C C . SER A 1 97 ? 16.025 13.058 10.349 1.00 20.70 409 SER A C 1
ATOM 740 O O . SER A 1 97 ? 15.436 12.455 9.447 1.00 22.81 409 SER A O 1
ATOM 743 N N . ARG A 1 98 ? 16.960 13.978 10.113 1.00 18.94 410 ARG A N 1
ATOM 744 C CA . ARG A 1 98 ? 17.355 14.379 8.768 1.00 21.51 410 ARG A CA 1
ATOM 745 C C . ARG A 1 98 ? 18.874 14.449 8.689 1.00 18.49 410 ARG A C 1
ATOM 746 O O . ARG A 1 98 ? 19.520 15.121 9.506 1.00 17.77 410 ARG A O 1
ATOM 754 N N . GLU A 1 99 ? 19.440 13.756 7.705 1.00 21.25 411 GLU A N 1
ATOM 755 C CA . GLU A 1 99 ? 20.881 13.753 7.501 1.00 21.80 411 GLU A CA 1
ATOM 756 C C . GLU A 1 99 ? 21.441 15.175 7.497 1.00 20.17 411 GLU A C 1
ATOM 757 O O . GLU A 1 99 ? 20.869 16.082 6.886 1.00 21.44 411 GLU A O 1
ATOM 763 N N . ALA A 1 100 ? 22.534 15.370 8.240 1.00 21.48 412 ALA A N 1
ATOM 764 C CA . ALA A 1 100 ? 23.272 16.629 8.345 1.00 22.92 412 ALA A CA 1
ATOM 765 C C . ALA A 1 100 ? 22.512 17.746 9.046 1.00 24.85 412 ALA A C 1
ATOM 766 O O . ALA A 1 100 ? 22.990 18.889 9.063 1.00 27.77 412 ALA A O 1
ATOM 768 N N . ARG A 1 101 ? 21.363 17.454 9.659 1.00 16.85 413 ARG A N 1
ATOM 769 C CA A ARG A 1 101 ? 20.504 18.497 10.206 0.56 18.49 413 ARG A CA 1
ATOM 770 C CA B ARG A 1 101 ? 20.510 18.499 10.207 0.44 18.50 413 ARG A CA 1
ATOM 771 C C . ARG A 1 101 ? 20.012 18.177 11.613 1.00 16.93 413 ARG A C 1
ATOM 772 O O . ARG A 1 101 ? 20.079 19.024 12.507 1.00 17.21 413 ARG A O 1
ATOM 787 N N . PHE A 1 102 ? 19.501 16.963 11.821 1.00 17.17 414 PHE A N 1
ATOM 788 C CA . PHE A 1 102 ? 18.818 16.655 13.071 1.00 15.33 414 PHE A CA 1
ATOM 789 C C . PHE A 1 102 ? 18.813 15.152 13.288 1.00 15.83 414 PHE A C 1
ATOM 790 O O . PHE A 1 102 ? 18.355 14.402 12.423 1.00 16.29 414 PHE A O 1
ATOM 798 N N . TYR A 1 103 ? 19.307 14.714 14.441 1.00 13.94 415 TYR A N 1
ATOM 799 C CA . TYR A 1 103 ? 19.184 13.327 14.862 1.00 14.32 415 TYR A CA 1
ATOM 800 C C . TYR A 1 103 ? 18.510 13.275 16.221 1.00 14.69 415 TYR A C 1
ATOM 801 O O . TYR A 1 103 ? 18.857 14.045 17.123 1.00 15.33 415 TYR A O 1
ATOM 810 N N . LEU A 1 104 ? 17.554 12.365 16.367 1.00 13.45 416 LEU A N 1
ATOM 811 C CA A LEU A 1 104 ? 16.897 12.108 17.642 0.43 14.35 416 LEU A CA 1
ATOM 812 C CA B LEU A 1 104 ? 16.908 12.105 17.646 0.57 14.28 416 LEU A CA 1
ATOM 813 C C . LEU A 1 104 ? 16.970 10.611 17.902 1.00 14.43 416 LEU A C 1
ATOM 814 O O . LEU A 1 104 ? 16.383 9.824 17.147 1.00 14.25 416 LEU A O 1
ATOM 823 N N . VAL A 1 105 ? 17.679 10.228 18.958 1.00 12.43 417 VAL A N 1
ATOM 824 C CA . VAL A 1 105 ? 17.776 8.836 19.381 1.00 13.81 417 VAL A CA 1
ATOM 825 C C . VAL A 1 105 ? 17.224 8.730 20.788 1.00 13.91 417 VAL A C 1
ATOM 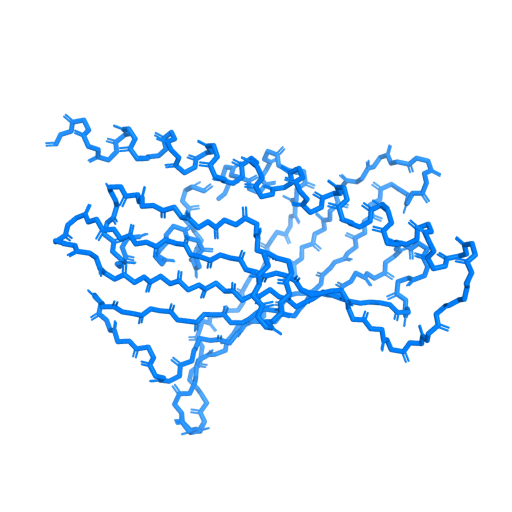826 O O . VAL A 1 105 ? 17.669 9.450 21.689 1.00 15.09 417 VAL A O 1
ATOM 830 N N . ASP A 1 106 ? 16.254 7.849 20.974 1.00 14.27 418 ASP A N 1
ATOM 831 C CA . ASP A 1 106 ? 15.777 7.472 22.297 1.00 14.62 418 ASP A CA 1
ATOM 832 C C . ASP A 1 106 ? 16.402 6.133 22.656 1.00 20.21 418 ASP A C 1
ATOM 833 O O . ASP A 1 106 ? 16.491 5.233 21.815 1.00 21.53 418 ASP A O 1
ATOM 838 N N . SER A 1 107 ? 16.830 5.987 23.901 1.00 15.75 419 SER A N 1
ATOM 839 C CA . SER A 1 107 ? 17.361 4.714 24.357 1.00 16.45 419 SER A CA 1
ATOM 840 C C . SER A 1 107 ? 16.689 4.306 25.656 1.00 16.27 419 SER A C 1
ATOM 841 O O . SER A 1 107 ? 16.372 5.143 26.508 1.00 20.63 419 SER A O 1
ATOM 844 N N . GLU A 1 108 ? 16.441 3.014 25.781 1.00 14.98 420 GLU A N 1
ATOM 845 C CA . GLU A 1 108 ? 15.851 2.428 26.979 1.00 16.35 420 GLU A CA 1
ATOM 846 C C . GLU A 1 108 ? 16.863 1.421 27.495 1.00 15.65 420 GLU A C 1
ATOM 847 O O . GLU A 1 108 ? 17.245 0.501 26.765 1.00 16.21 420 GLU A O 1
ATOM 853 N N . VAL A 1 109 ? 17.318 1.601 28.735 1.00 15.83 421 VAL A N 1
ATOM 854 C CA . VAL A 1 109 ? 18.412 0.816 29.302 1.00 15.43 421 VAL A CA 1
ATOM 855 C C . VAL A 1 109 ? 17.911 0.019 30.505 1.00 15.22 421 VAL A C 1
ATOM 856 O O . VAL A 1 109 ? 17.412 0.597 31.483 1.00 15.49 421 VAL A O 1
ATOM 860 N N . LEU A 1 110 ? 18.094 -1.298 30.452 1.00 16.41 422 LEU A N 1
ATOM 861 C CA . LEU A 1 110 ? 17.721 -2.200 31.532 1.00 16.84 422 LEU A CA 1
ATOM 862 C C . LEU A 1 110 ? 18.980 -2.852 32.073 1.00 17.39 422 LEU A C 1
ATOM 863 O O . LEU A 1 110 ? 19.817 -3.325 31.297 1.00 18.67 422 LEU A O 1
ATOM 868 N N . THR A 1 111 ? 19.132 -2.865 33.392 1.00 17.20 423 THR A N 1
ATOM 869 C CA . THR A 1 111 ? 20.204 -3.627 34.014 1.00 16.98 423 THR A CA 1
ATOM 870 C C . THR A 1 111 ? 19.637 -4.932 34.546 1.00 17.45 423 THR A C 1
ATOM 871 O O . THR A 1 111 ? 18.454 -5.019 34.896 1.00 21.23 423 THR A O 1
ATOM 875 N N . HIS A 1 112 ? 20.477 -5.965 34.570 1.00 18.21 424 HIS A N 1
ATOM 876 C CA . HIS A 1 112 ? 20.012 -7.319 34.833 1.00 20.33 424 HIS A CA 1
ATOM 877 C C . HIS A 1 112 ? 20.305 -7.806 36.242 1.00 19.65 424 HIS A C 1
ATOM 878 O O . HIS A 1 112 ? 19.568 -8.662 36.751 1.00 21.54 424 HIS A O 1
ATOM 885 N N . ASP A 1 113 ? 21.375 -7.319 36.877 1.00 18.74 425 ASP A N 1
ATOM 886 C CA . ASP A 1 113 ? 21.931 -8.018 38.028 1.00 19.54 425 ASP A CA 1
ATOM 887 C C . ASP A 1 113 ? 21.984 -7.207 39.315 1.00 24.97 425 ASP A C 1
ATOM 888 O O . ASP A 1 113 ? 22.153 -7.803 40.385 1.00 25.69 425 ASP A O 1
ATOM 893 N N . VAL A 1 114 ? 21.842 -5.888 39.255 1.00 20.31 426 VAL A N 1
ATOM 894 C CA . VAL A 1 114 ? 22.002 -5.046 40.441 1.00 24.55 426 VAL A CA 1
ATOM 895 C C . VAL A 1 114 ? 20.793 -5.210 41.358 1.00 21.47 426 VAL A C 1
ATOM 896 O O . VAL A 1 114 ? 19.726 -5.643 40.905 1.00 20.46 426 VAL A O 1
ATOM 900 N N . PRO A 1 115 ? 20.910 -4.904 42.649 1.00 25.66 427 PRO A N 1
ATOM 901 C CA . PRO A 1 115 ? 19.720 -4.906 43.507 1.00 24.01 427 PRO A CA 1
ATOM 902 C C . PRO A 1 115 ? 18.639 -4.009 42.920 1.00 20.94 427 PRO A C 1
ATOM 903 O O . PRO A 1 115 ? 18.920 -2.923 42.406 1.00 22.16 427 PRO A O 1
ATOM 907 N N . TYR A 1 116 ? 17.399 -4.500 42.960 1.00 22.27 428 TYR A N 1
ATOM 908 C CA . TYR A 1 116 ? 16.227 -3.790 42.458 1.00 20.72 428 TYR A CA 1
ATOM 909 C C . TYR A 1 116 ? 16.243 -3.611 40.943 1.00 21.40 428 TYR A C 1
ATOM 910 O O . TYR A 1 116 ? 15.524 -2.757 40.414 1.00 21.77 428 TYR A O 1
ATOM 919 N N . HIS A 1 117 ? 17.029 -4.428 40.231 1.00 21.31 429 HIS A N 1
ATOM 920 C CA . HIS A 1 117 ? 17.111 -4.309 38.774 1.00 22.64 429 HIS A CA 1
ATOM 921 C C . HIS A 1 117 ? 15.745 -4.430 38.110 1.00 23.05 429 HIS A C 1
ATOM 922 O O . HIS A 1 117 ? 15.532 -3.850 37.039 1.00 24.18 429 HIS A O 1
ATOM 929 N N . ASP A 1 118 ? 14.816 -5.176 38.720 1.00 22.83 430 ASP A N 1
ATOM 930 C CA A ASP A 1 118 ? 13.478 -5.386 38.179 0.36 25.08 430 ASP A CA 1
ATOM 931 C CA B ASP A 1 118 ? 13.494 -5.366 38.141 0.64 25.01 430 ASP A CA 1
ATOM 932 C C . ASP A 1 11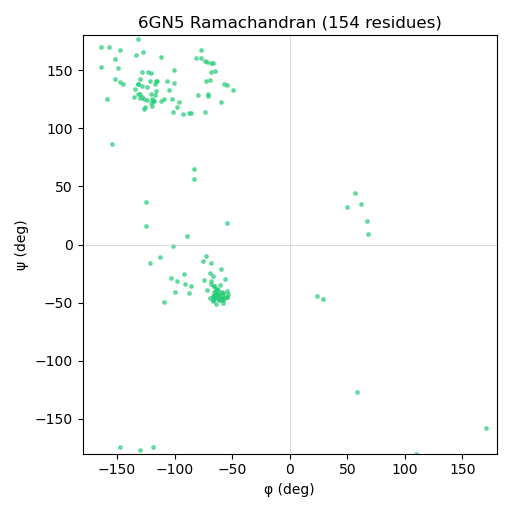8 ? 12.544 -4.214 38.438 1.00 21.48 430 ASP A C 1
ATOM 933 O O . ASP A 1 118 ? 11.429 -4.200 37.903 1.00 25.24 430 ASP A O 1
ATOM 942 N N . TYR A 1 119 ? 12.960 -3.247 39.245 1.00 19.25 431 TYR A N 1
ATOM 943 C CA . TYR A 1 119 ? 12.080 -2.154 39.625 1.00 20.44 431 TYR A CA 1
ATOM 944 C C . TYR A 1 119 ? 12.183 -0.963 38.694 1.00 21.43 431 TYR A C 1
ATOM 945 O O . TYR A 1 119 ? 11.179 -0.280 38.476 1.00 21.20 431 TYR A O 1
ATOM 954 N N . PHE A 1 120 ? 13.370 -0.686 38.163 1.00 21.25 432 PHE A N 1
ATOM 955 C CA . PHE A 1 120 ? 13.632 0.576 37.497 1.00 19.42 432 PHE A CA 1
ATOM 956 C C . PHE A 1 120 ? 14.336 0.341 36.168 1.00 21.20 432 PHE A C 1
ATOM 957 O O . PHE A 1 120 ? 14.889 -0.730 35.900 1.00 19.82 432 PHE A O 1
ATOM 965 N N . TYR A 1 121 ? 14.301 1.376 35.342 1.00 18.27 433 TYR A N 1
ATOM 966 C CA . TYR A 1 121 ? 15.070 1.417 34.105 1.00 16.13 433 TYR A CA 1
ATOM 967 C C . TYR A 1 121 ? 15.240 2.881 33.739 1.00 17.35 433 TYR A C 1
ATOM 968 O O . TYR A 1 121 ? 14.635 3.766 34.353 1.00 17.28 433 TYR A O 1
ATOM 977 N N . THR A 1 122 ? 16.094 3.145 32.756 1.00 16.18 434 THR A N 1
ATOM 978 C CA . THR A 1 122 ? 16.342 4.521 32.364 1.00 17.73 434 THR A CA 1
ATOM 979 C C . THR A 1 122 ? 15.982 4.726 30.903 1.00 18.40 434 THR A C 1
ATOM 980 O O . THR A 1 122 ? 16.119 3.823 30.076 1.00 18.71 434 THR A O 1
ATOM 984 N N . VAL A 1 123 ? 15.516 5.925 30.590 1.00 17.72 435 VAL A N 1
ATOM 985 C CA . VAL A 1 123 ? 15.256 6.328 29.216 1.00 18.04 435 VAL A CA 1
ATOM 986 C C . VAL A 1 123 ? 16.060 7.589 28.948 1.00 18.40 435 VAL A C 1
ATOM 987 O O . VAL A 1 123 ? 15.915 8.592 29.663 1.00 19.42 435 VAL A O 1
ATOM 991 N N . ASN A 1 124 ? 16.891 7.552 27.918 1.00 17.30 436 ASN A N 1
ATOM 992 C CA . ASN A 1 124 ? 17.713 8.690 27.553 1.00 18.88 436 ASN A CA 1
ATOM 993 C C . ASN A 1 124 ? 17.279 9.185 26.189 1.00 18.78 436 ASN A C 1
ATOM 994 O O . ASN A 1 124 ? 16.952 8.390 25.302 1.00 21.62 436 ASN A O 1
ATOM 999 N N . ARG A 1 125 ? 17.249 10.495 26.030 1.00 14.21 437 ARG A N 1
ATOM 1000 C CA . ARG A 1 125 ? 16.946 11.098 24.746 1.00 13.52 437 ARG A CA 1
ATOM 1001 C C . ARG A 1 125 ? 18.154 11.915 24.320 1.00 13.54 437 ARG A C 1
ATOM 1002 O O . ARG A 1 125 ? 18.603 12.796 25.066 1.00 15.58 437 ARG A O 1
ATOM 1010 N N . TYR A 1 126 ? 18.689 11.612 23.140 1.00 12.12 438 TYR A N 1
ATOM 1011 C CA . TYR A 1 126 ? 19.836 12.313 22.575 1.00 11.90 438 TYR A CA 1
ATOM 1012 C C . TYR A 1 126 ? 19.360 13.096 21.365 1.00 13.51 438 TYR A C 1
ATOM 1013 O O . TYR A 1 126 ? 18.806 12.509 20.422 1.00 14.03 438 TYR A O 1
ATOM 1022 N N . CYS A 1 127 ? 19.599 14.404 21.374 1.00 12.74 439 CYS A N 1
ATOM 1023 C CA A CYS A 1 127 ? 19.213 15.290 20.286 0.54 14.33 439 CYS A CA 1
ATOM 1024 C CA B CYS A 1 127 ? 19.223 15.283 20.274 0.46 14.35 439 CYS A CA 1
ATOM 1025 C C . CYS A 1 127 ? 20.466 15.960 19.735 1.00 12.95 439 CYS A C 1
ATOM 1026 O O . CYS A 1 127 ? 21.212 16.583 20.494 1.00 15.05 439 CYS A O 1
ATOM 1031 N N . ILE A 1 128 ? 20.687 15.833 18.428 1.00 13.36 440 ILE A N 1
ATOM 1032 C CA . ILE A 1 128 ? 21.830 16.433 17.735 1.00 13.27 440 ILE A CA 1
ATOM 1033 C C . ILE A 1 128 ? 21.255 17.385 16.686 1.00 14.28 440 ILE A C 1
ATOM 1034 O O . ILE A 1 128 ? 20.503 16.958 15.802 1.00 15.42 440 ILE A O 1
ATOM 1039 N N . ILE A 1 129 ? 21.583 18.675 16.791 1.00 14.90 441 ILE A N 1
ATOM 1040 C CA . ILE A 1 129 ? 20.982 19.704 15.944 1.00 15.22 441 ILE A CA 1
ATOM 1041 C C . ILE A 1 129 ? 22.103 20.487 15.271 1.00 16.46 441 ILE A C 1
ATOM 1042 O O . ILE A 1 129 ? 22.973 21.030 15.959 1.00 16.25 441 ILE A O 1
ATOM 1047 N N . ARG A 1 130 ? 22.077 20.562 13.935 1.00 14.60 442 ARG A N 1
ATOM 1048 C CA . ARG A 1 130 ? 23.054 21.361 13.205 1.00 15.71 442 ARG A CA 1
ATOM 1049 C C . ARG A 1 130 ? 23.029 22.819 13.659 1.00 14.58 442 ARG A C 1
ATOM 1050 O O . ARG A 1 130 ? 21.964 23.397 13.877 1.00 17.05 442 ARG A O 1
ATOM 1058 N N . SER A 1 131 ? 24.220 23.405 13.814 1.00 15.18 443 SER A N 1
ATOM 1059 C CA . SER A 1 131 ? 24.374 24.850 13.949 1.00 15.78 443 SER A CA 1
ATOM 1060 C C . SER A 1 131 ? 25.004 25.452 12.706 1.00 17.07 443 SER A C 1
ATOM 1061 O O . SER A 1 131 ? 24.454 26.397 12.120 1.00 18.42 443 SER A O 1
ATOM 1064 N N . SER A 1 132 ? 26.110 24.873 12.252 1.00 16.90 444 SER A N 1
ATOM 1065 C CA . SER A 1 132 ? 26.799 25.281 11.038 1.00 17.17 444 SER A CA 1
ATOM 1066 C C . SER A 1 132 ? 27.423 24.034 10.424 1.00 17.84 444 SER A C 1
ATOM 1067 O O . SER A 1 132 ? 27.217 22.923 10.917 1.00 17.67 444 SER A O 1
ATOM 1070 N N . LYS A 1 133 ? 28.205 24.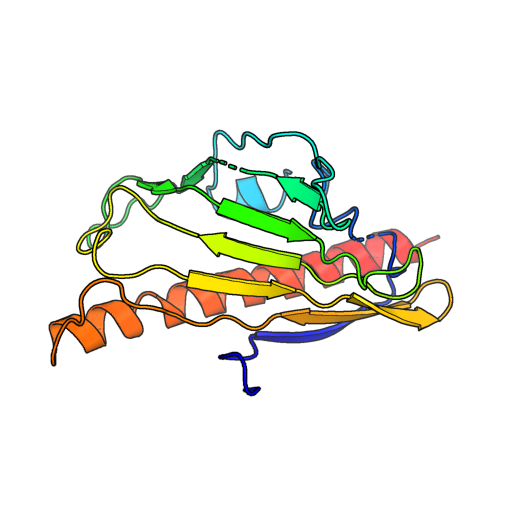214 9.354 1.00 17.49 445 LYS A N 1
ATOM 1071 C CA . LYS A 1 133 ? 28.719 23.064 8.615 1.00 18.30 445 LYS A CA 1
ATOM 1072 C C . LYS A 1 133 ? 29.469 22.092 9.522 1.00 18.35 445 LYS A C 1
ATOM 1073 O O . LYS A 1 133 ? 29.327 20.869 9.383 1.00 19.87 445 LYS A O 1
ATOM 1079 N N . GLN A 1 134 ? 30.260 22.605 10.463 1.00 16.73 446 GLN A N 1
ATOM 1080 C CA . GLN A 1 134 ? 31.090 21.755 11.317 1.00 16.75 446 GLN A CA 1
ATOM 1081 C C . GLN A 1 134 ? 30.821 22.014 12.795 1.00 16.45 446 GLN A C 1
ATOM 1082 O O . GLN A 1 134 ? 31.727 21.959 13.633 1.00 16.54 446 GLN A O 1
ATOM 1088 N N . LYS A 1 135 ? 29.563 22.279 13.144 1.00 16.42 447 LYS A N 1
ATOM 1089 C CA . LYS A 1 135 ? 29.206 22.589 14.520 1.00 14.70 447 LYS A CA 1
ATOM 1090 C C . LYS A 1 135 ? 27.762 22.173 14.764 1.00 14.06 447 LYS A C 1
ATOM 1091 O O . LYS A 1 135 ? 26.913 22.303 13.877 1.00 15.32 447 LYS A O 1
ATOM 1097 N N . CYS A 1 136 ? 27.491 21.658 15.961 1.00 14.75 448 CYS A N 1
ATOM 1098 C CA . CYS A 1 136 ? 26.158 21.189 16.303 1.00 15.41 448 CYS A CA 1
ATOM 1099 C C . CYS A 1 136 ? 25.912 21.425 17.785 1.00 15.05 448 CYS A C 1
ATOM 1100 O O . CYS A 1 136 ? 26.837 21.726 18.550 1.00 14.98 448 CYS A O 1
ATOM 1103 N N . ARG A 1 137 ? 24.650 21.296 18.180 1.00 14.27 449 ARG A N 1
ATOM 1104 C CA . ARG A 1 137 ? 24.264 21.232 19.582 1.00 15.29 449 ARG A CA 1
ATOM 1105 C C . ARG A 1 137 ? 23.911 19.789 19.927 1.00 16.74 449 ARG A C 1
ATOM 1106 O O . ARG A 1 137 ? 23.196 19.119 19.169 1.00 16.36 449 ARG A O 1
ATOM 1114 N N . LEU A 1 138 ? 24.434 19.305 21.050 1.00 13.69 450 LEU A N 1
ATOM 1115 C CA . LEU A 1 138 ? 24.052 18.020 21.627 1.00 13.66 450 LEU A CA 1
ATOM 1116 C C . LEU A 1 138 ? 23.262 18.279 22.900 1.00 14.34 450 LEU A C 1
ATOM 1117 O O . LEU A 1 138 ? 23.749 18.974 23.800 1.00 14.00 450 LEU A O 1
ATOM 1122 N N . ARG A 1 139 ? 22.054 17.726 22.977 1.00 14.09 451 ARG A N 1
ATOM 1123 C CA . ARG A 1 139 ? 21.227 17.778 24.174 1.00 13.81 451 ARG A CA 1
ATOM 1124 C C . ARG A 1 139 ? 20.951 16.347 24.606 1.00 14.81 451 ARG A C 1
ATOM 1125 O O . ARG A 1 139 ? 20.579 15.508 23.780 1.00 16.35 451 ARG A O 1
ATOM 1133 N N . VAL A 1 140 ? 21.184 16.041 25.876 1.00 14.59 452 VAL A N 1
ATOM 1134 C CA . VAL A 1 140 ? 20.897 14.712 26.405 1.00 14.15 452 VAL A CA 1
ATOM 1135 C C . VAL A 1 140 ? 20.090 14.866 27.677 1.00 15.07 452 VAL A C 1
ATOM 1136 O O . VAL A 1 140 ? 20.524 15.562 28.606 1.00 15.84 452 VAL A O 1
ATOM 1140 N N . SER A 1 141 ? 18.940 14.194 27.730 1.00 15.64 453 SER A N 1
ATOM 1141 C CA A SER A 1 141 ? 18.100 14.192 28.911 0.59 17.61 453 SER A CA 1
ATOM 1142 C CA B SER A 1 141 ? 18.040 14.198 28.875 0.41 17.62 453 SER A CA 1
ATOM 1143 C C . SER A 1 141 ? 17.766 12.756 29.281 1.00 19.10 453 SER A C 1
ATOM 1144 O O . SER A 1 141 ? 17.643 11.884 28.419 1.00 19.34 453 SER A O 1
ATOM 1149 N N . THR A 1 142 ? 17.654 12.505 30.583 1.00 16.39 454 THR A N 1
ATOM 1150 C CA . THR A 1 142 ? 17.456 11.155 31.093 1.00 17.36 454 THR A CA 1
ATOM 1151 C C . THR A 1 142 ? 16.323 11.149 32.106 1.00 16.14 454 THR A C 1
ATOM 1152 O O . THR A 1 142 ? 16.217 12.057 32.942 1.00 19.86 454 THR A O 1
ATOM 1156 N N . ASP A 1 143 ? 15.472 10.135 32.035 1.00 17.02 455 ASP A N 1
ATOM 1157 C CA A ASP A 1 143 ? 14.398 9.887 32.996 0.44 20.76 455 ASP A CA 1
ATOM 1158 C CA B ASP A 1 143 ? 14.505 9.931 33.093 0.56 21.06 455 ASP A CA 1
ATOM 1159 C C . ASP A 1 143 ? 14.640 8.536 33.667 1.00 21.71 455 ASP A C 1
ATOM 1160 O O . ASP A 1 143 ? 15.001 7.571 32.982 1.00 20.36 455 ASP A O 1
ATOM 1169 N N . LEU A 1 144 ? 14.421 8.459 34.972 1.00 20.43 456 LEU A N 1
ATOM 1170 C CA . LEU A 1 144 ? 14.500 7.214 35.717 1.00 20.99 456 LEU A CA 1
ATOM 1171 C C . LEU A 1 144 ? 13.071 6.745 35.931 1.00 21.46 456 LEU A C 1
ATOM 1172 O O . LEU A 1 144 ? 12.285 7.426 36.602 1.00 23.07 456 LEU A O 1
ATOM 1177 N N . LYS A 1 145 ? 12.723 5.616 35.326 1.00 19.33 457 LYS A N 1
ATOM 1178 C CA . LYS A 1 145 ? 11.359 5.114 35.288 1.00 22.44 457 LYS A CA 1
ATOM 1179 C C . LYS A 1 145 ? 11.236 3.842 36.117 1.00 20.82 457 LYS A C 1
ATOM 1180 O O . LYS A 1 145 ? 12.230 3.184 36.439 1.00 21.81 457 LYS A O 1
ATOM 1186 N N . TYR A 1 146 ? 9.993 3.513 36.484 1.00 20.51 458 TYR A N 1
ATOM 1187 C CA . TYR A 1 146 ? 9.742 2.404 37.393 1.00 19.96 458 TYR A CA 1
ATOM 1188 C C . TYR A 1 146 ? 8.715 1.429 36.841 1.00 22.77 458 TYR A C 1
ATOM 1189 O O . TYR A 1 146 ? 7.612 1.828 36.453 1.00 25.95 458 TYR A O 1
ATOM 1198 N N . ARG A 1 147 ? 9.094 0.152 36.804 1.00 21.85 459 ARG A N 1
ATOM 1199 C CA A ARG A 1 147 ? 8.124 -0.912 36.572 0.49 23.61 459 ARG A CA 1
ATOM 1200 C CA B ARG A 1 147 ? 8.122 -0.911 36.571 0.51 23.62 459 ARG A CA 1
ATOM 1201 C C . ARG A 1 147 ? 7.403 -1.292 37.856 1.00 26.46 459 ARG A C 1
ATOM 1202 O O . ARG A 1 147 ? 6.221 -1.654 37.820 1.00 27.57 459 ARG A O 1
ATOM 1217 N N . LYS A 1 148 ? 8.102 -1.229 38.987 1.00 23.12 460 LYS A N 1
ATOM 1218 C CA A LYS A 1 148 ? 7.501 -1.383 40.300 0.49 27.19 460 LYS A CA 1
ATOM 1219 C CA B LYS A 1 148 ? 7.518 -1.397 40.310 0.51 27.18 460 LYS A CA 1
ATOM 1220 C C . LYS A 1 148 ? 7.928 -0.189 41.136 1.00 26.78 460 LYS A C 1
ATOM 1221 O O . LYS A 1 148 ? 9.122 0.110 41.235 1.00 26.36 460 LYS A O 1
ATOM 1232 N N . GLN A 1 149 ? 6.959 0.494 41.712 1.00 30.50 461 GLN A N 1
ATOM 1233 C CA . GLN A 1 149 ? 7.262 1.672 42.509 1.00 31.98 461 GLN A CA 1
ATOM 1234 C C . GLN A 1 149 ? 7.878 1.263 43.838 1.00 32.75 461 GLN A C 1
ATOM 1235 O O . GLN A 1 149 ? 7.199 0.620 44.646 1.00 33.76 461 GLN A O 1
ATOM 1241 N N . PRO A 1 150 ? 9.139 1.584 44.107 1.00 32.95 462 PRO A N 1
ATOM 1242 C CA . PRO A 1 150 ? 9.654 1.453 45.468 1.00 30.09 462 PRO A CA 1
ATOM 1243 C C . PRO A 1 150 ? 9.149 2.631 46.289 1.00 32.41 462 PRO A C 1
ATOM 1244 O O . PRO A 1 150 ? 8.614 3.610 45.766 1.00 28.71 462 PRO A O 1
ATOM 1248 N N . TRP A 1 151 ? 9.315 2.521 47.599 1.00 27.29 463 TRP A N 1
ATOM 1249 C CA . TRP A 1 151 ? 8.795 3.530 48.508 1.00 27.61 463 TRP A CA 1
ATOM 1250 C C . TRP A 1 151 ? 9.891 4.009 49.447 1.00 20.82 463 TRP A C 1
ATOM 1251 O O . TRP A 1 151 ? 10.813 3.263 49.791 1.00 22.74 463 TRP A O 1
ATOM 1262 N N . GLY A 1 152 ? 9.788 5.278 49.826 1.00 21.49 464 GLY A N 1
ATOM 1263 C CA . GLY A 1 152 ? 10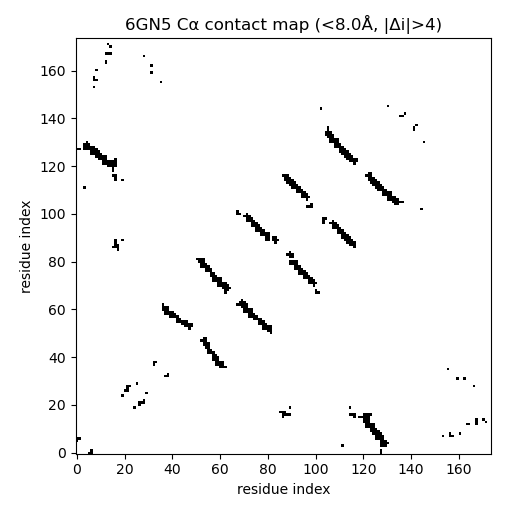.549 5.777 50.959 1.00 24.81 464 GLY A CA 1
ATOM 1264 C C . GLY A 1 152 ? 12.041 5.596 50.784 1.00 21.73 464 GLY A C 1
ATOM 1265 O O . GLY A 1 152 ? 12.633 5.995 49.774 1.00 20.81 464 GLY A O 1
ATOM 1266 N N . LEU A 1 153 ? 12.662 4.971 51.787 1.00 21.33 465 LEU A N 1
ATOM 1267 C CA . LEU A 1 153 ? 14.116 4.898 51.837 1.00 20.10 465 LEU A CA 1
ATOM 1268 C C . LEU A 1 153 ? 14.678 4.066 50.688 1.00 20.94 465 LEU A C 1
ATOM 1269 O O . LEU A 1 153 ? 15.739 4.395 50.138 1.00 22.57 465 LEU A O 1
ATOM 1274 N N . VAL A 1 154 ? 13.969 3.008 50.289 1.00 22.55 466 VAL A N 1
ATOM 1275 C CA . VAL A 1 154 ? 14.401 2.197 49.151 1.00 23.51 466 VAL A CA 1
ATOM 1276 C C . VAL A 1 154 ? 14.417 3.035 47.879 1.00 21.68 466 VAL A C 1
ATOM 1277 O O . VAL A 1 154 ? 15.391 3.016 47.114 1.00 24.54 466 VAL A O 1
ATOM 1281 N N . LYS A 1 155 ? 13.347 3.793 47.637 1.00 19.80 467 LYS A N 1
ATOM 1282 C CA . LYS A 1 155 ? 13.314 4.648 46.458 1.00 19.49 467 LYS A CA 1
ATOM 1283 C C . LYS A 1 155 ? 14.413 5.704 46.506 1.00 20.27 467 LYS A C 1
ATOM 1284 O O . LYS A 1 155 ? 15.099 5.942 45.503 1.00 20.33 467 LYS A O 1
ATOM 1290 N N . SER A 1 156 ? 14.612 6.334 47.669 1.00 18.80 468 SER A N 1
ATOM 1291 C CA . SER A 1 156 ? 15.642 7.358 47.779 1.00 21.80 468 SER A CA 1
ATOM 1292 C C . SER A 1 156 ? 17.025 6.799 47.483 1.00 20.40 468 SER A C 1
ATOM 1293 O O . SER A 1 156 ? 17.855 7.495 46.882 1.00 23.59 468 SER A O 1
ATOM 1296 N N . LEU A 1 157 ? 17.279 5.545 47.863 1.00 20.60 469 LEU A N 1
ATOM 1297 C CA . LEU A 1 157 ? 18.565 4.908 47.601 1.00 24.74 469 LEU A CA 1
ATOM 1298 C C . LEU A 1 157 ? 18.753 4.651 46.112 1.00 23.24 469 LEU A C 1
ATOM 1299 O O . LEU A 1 157 ? 19.817 4.944 45.551 1.00 23.99 469 LEU A O 1
ATOM 1304 N N . ILE A 1 158 ? 17.725 4.107 45.457 1.00 20.14 470 ILE A N 1
ATOM 1305 C CA . ILE A 1 158 ? 17.777 3.894 44.009 1.00 20.02 470 ILE A CA 1
ATOM 1306 C C . ILE A 1 158 ? 18.024 5.211 43.291 1.00 23.83 470 ILE A C 1
ATOM 1307 O O . ILE A 1 158 ? 18.886 5.309 42.408 1.00 22.20 470 ILE A O 1
ATOM 1312 N N . GLU A 1 159 ? 17.272 6.247 43.668 1.00 19.41 471 GLU A N 1
ATOM 1313 C CA . GLU A 1 159 ? 17.383 7.542 43.008 1.00 18.20 471 GLU A CA 1
ATOM 1314 C C . GLU A 1 159 ? 18.761 8.157 43.213 1.00 21.48 471 GLU A C 1
ATOM 1315 O O . GLU A 1 159 ? 19.413 8.583 42.253 1.00 21.05 471 GLU A O 1
ATOM 1321 N N . LYS A 1 160 ? 19.221 8.228 44.463 1.00 20.06 472 LYS A N 1
ATOM 1322 C CA . LYS A 1 160 ? 20.483 8.914 44.717 1.00 22.07 472 LYS A CA 1
ATOM 1323 C C . LYS A 1 160 ? 21.635 8.234 43.988 1.00 22.79 472 LYS A C 1
ATOM 1324 O O . LYS A 1 160 ? 22.463 8.905 43.357 1.00 23.10 472 LYS A O 1
ATOM 1330 N N . ASN A 1 161 ? 21.683 6.902 44.029 1.00 22.03 473 ASN A N 1
ATOM 1331 C CA A ASN A 1 161 ? 22.782 6.202 43.379 0.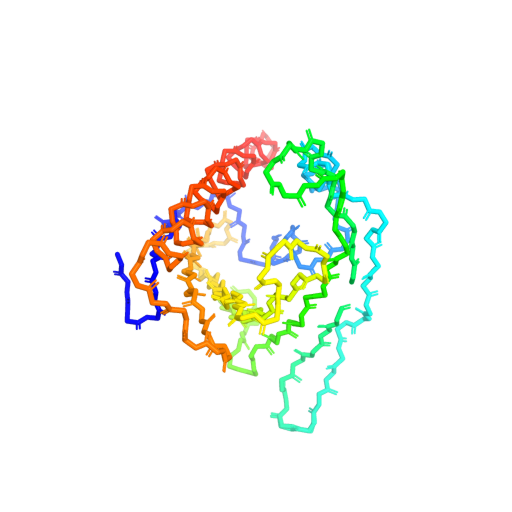55 22.32 473 ASN A CA 1
ATOM 1332 C CA B ASN A 1 161 ? 22.763 6.165 43.377 0.45 22.33 473 ASN A CA 1
ATOM 1333 C C . ASN A 1 161 ? 22.678 6.285 41.861 1.00 24.00 473 ASN A C 1
ATOM 1334 O O . ASN A 1 161 ? 23.696 6.468 41.182 1.00 23.63 473 ASN A O 1
ATOM 1343 N N . SER A 1 162 ? 21.468 6.183 41.308 1.00 19.69 474 SER A N 1
ATOM 1344 C CA . SER A 1 162 ? 21.321 6.250 39.853 1.00 20.19 474 SER A CA 1
ATOM 1345 C C . SER A 1 162 ? 21.676 7.633 39.328 1.00 20.33 474 SER A C 1
ATOM 1346 O O . SER A 1 162 ? 22.453 7.763 38.372 1.00 19.85 474 SER A O 1
ATOM 1349 N N . TRP A 1 163 ? 21.133 8.684 39.948 1.00 19.57 475 TRP A N 1
ATOM 1350 C CA . TRP A 1 163 ? 21.394 10.034 39.465 1.00 19.21 475 TRP A CA 1
ATOM 1351 C C . TRP A 1 163 ? 22.865 10.394 39.599 1.00 21.12 475 TRP A C 1
ATOM 1352 O O . TRP A 1 163 ? 23.423 11.055 38.719 1.00 20.46 475 TRP A O 1
ATOM 1363 N N . SER A 1 164 ? 23.513 9.968 40.688 1.00 20.63 476 SER A N 1
ATOM 1364 C CA . SER A 1 164 ? 24.942 10.229 40.846 1.00 23.53 476 SER A CA 1
ATOM 1365 C C . SER A 1 164 ? 25.758 9.525 39.766 1.00 18.64 476 SER A C 1
ATOM 1366 O O . SER A 1 164 ? 26.685 10.114 39.198 1.00 20.52 476 SER A O 1
ATOM 1369 N N . SER A 1 165 ? 25.438 8.261 39.481 1.00 19.10 477 SER A N 1
ATOM 1370 C CA . SER A 1 165 ? 26.170 7.514 38.460 1.00 18.34 477 SER A CA 1
ATOM 1371 C C . SER A 1 165 ? 25.969 8.138 37.084 1.00 20.32 477 SER A C 1
ATOM 1372 O O . SER A 1 165 ? 26.924 8.266 36.305 1.00 19.92 477 SER A O 1
ATOM 1375 N N . LEU A 1 166 ? 24.732 8.537 36.773 1.00 17.55 478 LEU A N 1
ATOM 1376 C CA . LEU A 1 166 ? 24.444 9.158 35.481 1.00 18.67 478 LEU A CA 1
ATOM 1377 C C . LEU A 1 166 ? 25.138 10.506 35.339 1.00 21.58 478 LEU A C 1
ATOM 1378 O O . LEU A 1 166 ? 25.664 10.833 34.266 1.00 19.43 478 LEU A O 1
ATOM 1383 N N . GLU A 1 167 ? 25.159 11.306 36.407 1.00 19.26 479 GLU A N 1
ATOM 1384 C CA . GLU A 1 167 ? 25.845 12.592 36.349 1.00 19.54 479 GLU A CA 1
ATOM 1385 C C . GLU A 1 167 ? 27.331 12.405 36.058 1.00 19.40 479 GLU A C 1
ATOM 1386 O O . GLU A 1 167 ? 27.914 13.136 35.245 1.00 20.73 479 GLU A O 1
ATOM 1392 N N . ASP A 1 168 ? 27.956 11.411 36.691 1.00 19.67 480 ASP A N 1
ATOM 1393 C CA . ASP A 1 168 ? 29.374 11.163 36.458 1.00 20.79 480 ASP A CA 1
ATOM 1394 C C . ASP A 1 168 ? 29.616 10.697 35.027 1.00 21.35 480 ASP A C 1
ATOM 1395 O O . ASP A 1 168 ? 30.545 11.171 34.356 1.00 18.44 480 ASP A O 1
ATOM 1400 N N . TYR A 1 169 ? 28.776 9.785 34.545 1.00 17.45 481 TYR A N 1
ATOM 1401 C CA . TYR A 1 169 ? 28.891 9.276 33.181 1.00 18.23 481 TYR A CA 1
ATOM 1402 C C . TYR A 1 169 ? 28.797 10.405 32.160 1.00 17.76 481 TYR A C 1
ATOM 1403 O O . TYR A 1 169 ? 29.646 10.527 31.267 1.00 16.10 481 TYR A O 1
ATOM 1412 N N . PHE A 1 170 ? 27.776 11.255 32.278 1.00 16.09 482 PHE A N 1
ATOM 1413 C CA . PHE A 1 170 ? 27.599 12.288 31.262 1.00 14.81 482 PHE A CA 1
ATOM 1414 C C . PHE A 1 170 ? 28.624 13.406 31.397 1.00 16.15 482 PHE A C 1
ATOM 1415 O O . PHE A 1 170 ? 29.006 14.014 30.388 1.00 16.39 482 PHE A O 1
ATOM 1423 N N . LYS A 1 171 ? 29.085 13.684 32.621 1.00 17.09 483 LYS A N 1
ATOM 1424 C CA . LYS A 1 171 ? 30.193 14.615 32.796 1.00 19.21 483 LYS A CA 1
ATOM 1425 C C . LYS A 1 171 ? 31.410 14.135 32.021 1.00 16.71 483 LYS A C 1
ATOM 1426 O O . LYS A 1 171 ? 32.075 14.925 31.331 1.00 18.92 483 LYS A O 1
ATOM 1432 N N . GLN A 1 172 ? 31.706 12.837 32.093 1.00 16.50 484 GLN A N 1
ATOM 1433 C CA . GLN A 1 172 ? 32.852 12.326 31.353 1.00 16.32 484 GLN A CA 1
ATOM 1434 C C . GLN A 1 172 ? 32.588 12.298 29.847 1.00 17.78 484 GLN A C 1
ATOM 1435 O O . GLN A 1 172 ? 33.479 12.622 29.054 1.00 16.76 484 GLN A O 1
ATOM 1441 N N . LEU A 1 173 ? 31.373 11.928 29.427 1.00 15.63 485 LEU A N 1
ATOM 1442 C CA . LEU A 1 173 ? 31.065 11.951 27.995 1.00 15.92 485 LEU A CA 1
ATOM 1443 C C . LEU A 1 173 ? 31.289 13.342 27.416 1.00 15.87 485 LEU A C 1
ATOM 1444 O O . LEU A 1 173 ? 31.916 13.506 26.359 1.00 14.92 485 LEU A O 1
ATOM 1449 N N . GLU A 1 174 ? 30.797 14.366 28.115 1.00 15.28 486 GLU A N 1
ATOM 1450 C CA . GLU A 1 174 ? 30.971 15.742 27.669 1.00 16.02 486 GLU A CA 1
ATOM 1451 C C . GLU A 1 174 ? 32.451 16.116 27.595 1.00 17.15 486 GLU A C 1
ATOM 1452 O O . GLU A 1 174 ? 32.918 16.687 26.600 1.00 17.30 486 GLU A O 1
ATOM 1458 N N . SER A 1 175 ? 33.198 15.807 28.655 1.00 18.24 487 SER A N 1
ATOM 1459 C CA . SER A 1 175 ? 34.626 16.100 28.698 1.00 19.71 487 SER A CA 1
ATOM 1460 C C . SER A 1 175 ? 35.360 15.407 27.556 1.00 19.67 487 SER A C 1
ATOM 1461 O O . SER A 1 175 ? 36.165 16.023 26.849 1.00 19.29 487 SER A O 1
ATOM 1464 N N . ASP A 1 176 ? 35.063 14.132 27.338 1.00 18.11 488 ASP A N 1
ATOM 1465 C CA . ASP A 1 176 ? 35.740 13.380 26.290 1.00 17.22 488 ASP A CA 1
ATOM 1466 C C . ASP A 1 176 ? 35.349 13.876 24.902 1.00 17.88 488 ASP A C 1
ATOM 1467 O O . ASP A 1 176 ? 36.171 13.841 23.984 1.00 15.89 488 ASP A O 1
ATOM 1472 N N . LEU A 1 177 ? 34.115 14.365 24.729 1.00 15.56 489 LEU A N 1
ATOM 1473 C CA . LEU A 1 177 ? 33.747 14.965 23.452 1.00 16.48 489 LEU A CA 1
ATOM 1474 C C . LEU A 1 177 ? 34.495 16.274 23.212 1.00 15.33 489 LEU A C 1
ATOM 1475 O O . LEU A 1 177 ? 34.806 16.603 22.063 1.00 15.80 489 LEU A O 1
ATOM 1480 N N . LEU A 1 178 ? 34.766 17.047 24.271 1.00 16.42 490 LEU A N 1
ATOM 1481 C CA . LEU A 1 178 ? 35.571 18.253 24.105 1.00 17.60 490 LEU A CA 1
ATOM 1482 C C . LEU A 1 178 ? 36.993 17.898 23.692 1.00 16.22 490 LEU A C 1
ATOM 1483 O O . LEU A 1 178 ? 37.615 18.624 22.905 1.00 17.95 490 LEU A O 1
ATOM 1488 N N . ILE A 1 179 ? 37.521 16.785 24.207 1.00 16.57 491 ILE A N 1
ATOM 1489 C CA . ILE A 1 179 ? 38.839 16.323 23.777 1.00 18.35 491 ILE A CA 1
ATOM 1490 C C . ILE A 1 179 ? 38.811 15.896 22.313 1.00 19.34 491 ILE A C 1
ATOM 1491 O O . ILE A 1 179 ? 39.715 16.231 21.533 1.00 20.86 491 ILE A O 1
ATOM 1496 N N . GLU A 1 180 ? 37.776 15.151 21.911 1.00 17.67 492 GLU A N 1
ATOM 1497 C CA . GLU A 1 180 ? 37.646 14.768 20.510 1.00 16.80 492 GLU A CA 1
ATOM 1498 C C . GLU A 1 180 ? 37.483 15.993 19.618 1.00 16.70 492 GLU A C 1
ATOM 1499 O O . GLU A 1 180 ? 38.039 16.043 18.510 1.00 18.65 492 GLU A O 1
ATOM 1505 N N . GLU A 1 181 ? 36.714 16.986 20.084 1.00 17.24 493 GLU A N 1
ATOM 1506 C CA . GLU A 1 181 ? 36.580 18.248 19.365 1.00 17.06 493 GLU A CA 1
ATOM 1507 C C . GLU A 1 181 ? 37.953 18.861 19.065 1.00 18.93 493 GLU A C 1
ATOM 1508 O O . GLU A 1 181 ? 38.204 19.329 17.947 1.00 19.88 493 GLU A O 1
ATOM 1514 N N . SER A 1 182 ? 38.866 18.829 20.044 1.00 18.09 494 SER A N 1
ATOM 1515 C CA . SER A 1 182 ? 40.188 19.416 19.822 1.00 20.77 494 SER A CA 1
ATOM 1516 C C . SER A 1 182 ? 40.935 18.685 18.711 1.00 21.10 494 SER A C 1
ATOM 1517 O O . SER A 1 182 ? 41.614 19.317 17.891 1.00 24.72 494 SER A O 1
ATOM 1520 N N . VAL A 1 183 ? 40.801 17.357 18.647 1.00 20.21 495 VAL A N 1
ATOM 1521 C CA . VAL A 1 183 ? 41.466 16.577 17.605 1.00 18.49 495 VAL A CA 1
ATOM 1522 C C . VAL A 1 183 ? 40.912 16.933 16.237 1.00 24.96 495 VAL A C 1
ATOM 1523 O O . VAL A 1 183 ? 41.660 17.117 15.268 1.00 25.24 495 VAL A O 1
ATOM 1527 N N . LEU A 1 184 ? 39.588 17.016 16.132 1.00 20.57 496 LEU A N 1
ATOM 1528 C CA . LEU A 1 184 ? 38.940 17.225 14.849 1.00 22.03 496 LEU A CA 1
ATOM 1529 C C . LEU A 1 184 ? 39.193 18.612 14.283 1.00 24.94 496 LEU A C 1
ATOM 1530 O O . LEU A 1 184 ? 39.118 18.790 13.063 1.00 38.01 496 LEU A O 1
ATOM 1535 N N . ASN A 1 185 ? 39.488 19.593 15.127 1.00 23.78 497 ASN A N 1
ATOM 1536 C CA . ASN A 1 185 ? 39.701 20.957 14.665 1.00 25.44 497 ASN A CA 1
ATOM 1537 C C . ASN A 1 185 ? 41.174 21.336 14.568 1.00 35.43 497 ASN A C 1
ATOM 1538 O O . ASN A 1 185 ? 41.482 22.465 14.174 1.00 37.42 497 ASN A O 1
ATOM 1543 N N . GLN A 1 186 ? 42.090 20.429 14.918 1.00 28.23 498 GLN A N 1
ATOM 1544 C CA . GLN A 1 186 ? 43.508 20.726 14.739 1.00 31.63 498 GLN A CA 1
ATOM 1545 C C . GLN A 1 186 ? 43.821 21.036 13.279 1.00 43.39 498 GLN A C 1
ATOM 1546 O O . GLN A 1 186 ? 44.572 21.974 12.983 1.00 50.96 498 GLN A O 1
ATOM 1552 N N . ALA A 1 187 ? 43.240 20.273 12.356 1.00 43.39 499 ALA A N 1
ATOM 1553 C CA . ALA A 1 187 ? 43.389 20.524 10.927 1.00 51.67 499 ALA A CA 1
ATOM 1554 C C . ALA A 1 187 ? 42.104 21.112 10.349 1.00 62.21 499 ALA A C 1
ATOM 1555 O O . ALA A 1 187 ? 42.142 22.023 9.521 1.00 65.58 499 ALA A O 1
#

Sequence (174 aa):
KDLHGRLFINRIFHISADRRFEELLFTSSRFQKKFASSRNIIDVVSTPWTAELLGGGDQLRTTYTIVLNSPLTGKCCTAATTEKQTLYKESREARRFYLLVDSEVLTHDVPYHDDYFYTVNRYCCIIRSSKQKCRLRVSSTDDLKYRRKKQPWGLVKSLIEKNNSWSSLEDYFKQLESDLLIEESVLNQA

GO terms:
  GO:0005515 protein binding (F, IPI)